Protein AF-A0A7H8PMS5-F1 (afdb_monomer_lite)

pLDDT: mean 84.81, std 11.27, range [35.31, 94.88]

Radius of gyration: 24.42 Å; chains: 1; bounding box: 53×45×70 Å

Secondary structure (DSSP, 8-state):
----------HHHHHHHHHHHHHHHHHHHHHHHHHHTT-S-TT-GGGGHHHHHHHHHHHHHHHHHHHHHHHHHHHHHHHHHHHHHHHHHHHHHHHHHHHHHHHHHHHHHHHHHHHHHHHHHHHHTT-

Structure (mmCIF, N/CA/C/O backbone):
data_AF-A0A7H8PMS5-F1
#
_entry.id   AF-A0A7H8PMS5-F1
#
loop_
_atom_site.group_PDB
_atom_site.id
_atom_site.type_symbol
_atom_site.label_atom_id
_atom_site.label_alt_id
_atom_site.label_comp_id
_atom_site.label_asym_id
_atom_site.label_entity_id
_atom_site.label_seq_id
_atom_site.pdbx_PDB_ins_code
_atom_site.Cartn_x
_atom_site.Cartn_y
_atom_site.Cartn_z
_atom_site.occupancy
_atom_site.B_iso_or_equiv
_atom_site.auth_seq_id
_atom_site.auth_comp_id
_atom_site.auth_asym_id
_atom_site.auth_atom_id
_atom_site.pdbx_PDB_model_num
ATOM 1 N N . MET A 1 1 ? -3.854 -24.533 17.090 1.00 35.31 1 MET A N 1
ATOM 2 C CA . MET A 1 1 ? -4.148 -24.077 15.713 1.00 35.31 1 MET A CA 1
ATOM 3 C C . MET A 1 1 ? -5.085 -22.878 15.767 1.00 35.31 1 MET A C 1
ATOM 5 O O . MET A 1 1 ? -6.287 -23.032 15.942 1.00 35.31 1 MET A O 1
ATOM 9 N N . THR A 1 2 ? -4.536 -21.667 15.723 1.00 38.25 2 THR A N 1
ATOM 10 C CA . THR A 1 2 ? -5.303 -20.416 15.719 1.00 38.25 2 THR A CA 1
ATOM 11 C C . THR A 1 2 ? -5.961 -20.231 14.354 1.00 38.25 2 THR A C 1
ATOM 13 O O . THR A 1 2 ? -5.320 -19.821 13.394 1.00 38.25 2 THR A O 1
ATOM 16 N N . GLN A 1 3 ? -7.253 -20.556 14.273 1.00 41.50 3 GLN A N 1
ATOM 17 C CA . GLN A 1 3 ? -8.117 -20.257 13.130 1.00 41.50 3 GLN A CA 1
ATOM 18 C C . GLN A 1 3 ? -8.082 -18.743 12.864 1.00 41.50 3 GLN A C 1
ATOM 20 O O . GLN A 1 3 ? -8.709 -17.950 13.573 1.00 41.50 3 GLN A O 1
ATOM 25 N N . LEU A 1 4 ? -7.296 -18.327 11.871 1.00 49.97 4 LEU A N 1
ATOM 26 C CA . LEU A 1 4 ? -7.157 -16.941 11.432 1.00 49.97 4 LEU A CA 1
ATOM 27 C C . LEU A 1 4 ? -8.415 -16.591 10.627 1.00 49.97 4 LEU A C 1
ATOM 29 O O . LEU A 1 4 ? -8.426 -16.572 9.403 1.00 49.97 4 LEU A O 1
ATOM 33 N N . HIS A 1 5 ? -9.528 -16.400 11.336 1.00 49.75 5 HIS A N 1
ATOM 34 C CA . HIS A 1 5 ? -10.823 -16.107 10.738 1.00 49.75 5 HIS A CA 1
ATOM 35 C C . HIS A 1 5 ? -10.769 -14.711 10.090 1.00 49.75 5 HIS A C 1
ATOM 37 O O . HIS A 1 5 ? -11.037 -13.694 10.734 1.00 49.75 5 HIS A O 1
ATOM 43 N N . LEU A 1 6 ? -10.426 -14.657 8.800 1.00 60.22 6 LEU A N 1
ATOM 44 C CA . LEU A 1 6 ? -10.390 -13.468 7.933 1.00 60.22 6 LEU A CA 1
ATOM 45 C C . LEU A 1 6 ? -11.812 -12.943 7.625 1.00 60.22 6 LEU A C 1
ATOM 47 O O . LEU A 1 6 ? -12.148 -12.651 6.485 1.00 60.22 6 LEU A O 1
ATOM 51 N N . LYS A 1 7 ? -12.695 -12.846 8.630 1.00 60.03 7 LYS A N 1
ATOM 52 C CA . LYS A 1 7 ? -14.137 -12.587 8.422 1.00 60.03 7 LYS A CA 1
ATOM 53 C C . LYS A 1 7 ? -14.491 -11.143 8.055 1.00 60.03 7 LYS A C 1
ATOM 55 O O . LYS A 1 7 ? -15.650 -10.863 7.790 1.00 60.03 7 LYS A O 1
ATOM 60 N N . HIS A 1 8 ? -13.531 -10.224 8.084 1.00 75.56 8 HIS A N 1
ATOM 61 C CA . HIS A 1 8 ? -13.790 -8.797 7.892 1.00 75.56 8 HIS A CA 1
ATOM 62 C C . HIS A 1 8 ? -12.694 -8.199 7.017 1.00 75.56 8 HIS A C 1
ATOM 64 O O . HIS A 1 8 ? -11.759 -7.592 7.525 1.00 75.56 8 HIS A O 1
ATOM 70 N N . PHE A 1 9 ? -12.760 -8.469 5.717 1.00 85.62 9 PHE A N 1
ATOM 71 C CA . PHE A 1 9 ? -11.950 -7.759 4.735 1.00 85.62 9 PHE A CA 1
ATOM 72 C C . PHE A 1 9 ? -12.744 -6.562 4.217 1.00 85.62 9 PHE A C 1
ATOM 74 O O . PHE A 1 9 ? -13.811 -6.738 3.624 1.00 85.62 9 PHE A O 1
ATOM 81 N N . ASP A 1 10 ? -12.243 -5.358 4.471 1.00 88.94 10 ASP A N 1
ATOM 82 C CA . ASP A 1 10 ? -12.864 -4.126 3.993 1.00 88.94 10 ASP A CA 1
ATOM 83 C C . ASP A 1 10 ? -12.374 -3.807 2.573 1.00 88.94 10 ASP A C 1
ATOM 85 O O . ASP A 1 10 ? -11.309 -3.217 2.368 1.00 88.94 10 ASP A O 1
ATOM 89 N N . LYS A 1 11 ? -13.171 -4.217 1.577 1.00 91.00 11 LYS A N 1
ATOM 90 C CA . LYS A 1 11 ? -12.881 -3.990 0.152 1.00 91.00 11 LYS A CA 1
ATOM 91 C C . LYS A 1 11 ? -12.732 -2.503 -0.177 1.00 91.00 11 LYS A C 1
ATOM 93 O O . LYS A 1 11 ? -11.943 -2.157 -1.053 1.00 91.00 11 LYS A O 1
ATOM 98 N N . THR A 1 12 ? -13.463 -1.631 0.515 1.00 91.06 12 THR A N 1
ATOM 99 C CA . THR A 1 12 ? -13.448 -0.188 0.263 1.00 91.06 12 THR A CA 1
ATOM 100 C C . THR A 1 12 ? -12.126 0.417 0.710 1.00 91.06 12 THR A C 1
ATOM 102 O O . THR A 1 12 ? -11.487 1.118 -0.070 1.00 91.06 12 THR A O 1
ATOM 105 N N . ILE A 1 13 ? -11.667 0.099 1.927 1.00 91.25 13 ILE A N 1
ATOM 106 C CA . ILE A 1 13 ? -10.353 0.554 2.418 1.00 91.25 13 ILE A CA 1
ATOM 107 C C . ILE A 1 13 ? -9.243 0.015 1.526 1.00 91.25 13 ILE A C 1
ATOM 109 O O . ILE A 1 13 ? -8.366 0.771 1.127 1.00 91.25 13 ILE A O 1
ATOM 113 N N . PHE A 1 14 ? -9.295 -1.273 1.190 1.00 93.25 14 PHE A N 1
ATOM 114 C CA . PHE A 1 14 ? -8.299 -1.886 0.321 1.00 93.25 14 PHE A CA 1
ATOM 115 C C . PHE A 1 14 ? -8.204 -1.172 -1.035 1.00 93.25 14 PHE A C 1
ATOM 117 O O . PHE A 1 14 ? -7.115 -0.787 -1.450 1.00 93.25 14 PHE A O 1
ATOM 124 N N . THR A 1 15 ? -9.345 -0.925 -1.684 1.00 93.69 15 THR A N 1
ATOM 125 C CA . THR A 1 15 ? -9.400 -0.237 -2.984 1.00 93.69 15 THR A CA 1
ATOM 126 C C . THR A 1 15 ? -8.898 1.202 -2.879 1.00 93.69 15 THR A C 1
ATOM 128 O O . THR A 1 15 ? -8.101 1.629 -3.709 1.00 93.69 15 THR A O 1
ATOM 131 N N . LEU A 1 16 ? -9.294 1.938 -1.834 1.00 94.88 16 LEU A N 1
ATOM 132 C CA . LEU A 1 16 ? -8.805 3.299 -1.593 1.00 94.88 16 LEU A CA 1
ATOM 133 C C . LEU A 1 16 ? -7.287 3.336 -1.414 1.00 94.88 16 LEU A C 1
ATOM 135 O O . LEU A 1 16 ? -6.622 4.180 -2.008 1.00 94.88 16 LEU A O 1
ATOM 139 N N . VAL A 1 17 ? -6.729 2.409 -0.632 1.00 94.19 17 VAL A N 1
ATOM 140 C CA . VAL A 1 17 ? -5.280 2.332 -0.424 1.00 94.19 17 VAL A CA 1
ATOM 141 C C . VAL A 1 17 ? -4.562 1.991 -1.729 1.00 94.19 17 VAL A C 1
ATOM 143 O O . VAL A 1 17 ? -3.551 2.617 -2.024 1.00 94.19 17 VAL A O 1
ATOM 146 N N . ILE A 1 18 ? -5.092 1.073 -2.545 1.00 93.88 18 ILE A N 1
ATOM 147 C CA . ILE A 1 18 ? -4.525 0.786 -3.873 1.00 93.88 18 ILE A CA 1
ATOM 148 C C . ILE A 1 18 ? -4.505 2.038 -4.745 1.00 93.88 18 ILE A C 1
ATOM 150 O O . ILE A 1 18 ? -3.468 2.340 -5.325 1.00 93.88 18 ILE A O 1
ATOM 154 N N . ILE A 1 19 ? -5.617 2.773 -4.833 1.00 94.31 19 ILE A N 1
ATOM 155 C CA . ILE A 1 19 ? -5.699 3.985 -5.660 1.00 94.31 19 ILE A CA 1
ATOM 156 C C . ILE A 1 19 ? -4.647 5.002 -5.213 1.00 94.31 19 ILE A C 1
ATOM 158 O O . ILE A 1 19 ? -3.931 5.547 -6.050 1.00 94.31 19 ILE A O 1
ATOM 162 N N . VAL A 1 20 ? -4.504 5.218 -3.903 1.00 94.25 20 VAL A N 1
ATOM 163 C CA . VAL A 1 20 ? -3.479 6.111 -3.343 1.00 94.25 20 VAL A CA 1
ATOM 164 C C . VAL A 1 20 ? -2.071 5.635 -3.699 1.00 94.25 20 VAL A C 1
ATOM 166 O O . VAL A 1 20 ? -1.271 6.431 -4.183 1.00 94.25 20 VAL A O 1
ATOM 169 N N . LEU A 1 21 ? -1.767 4.348 -3.512 1.00 92.81 21 LEU A N 1
ATOM 170 C CA . LEU A 1 21 ? -0.448 3.789 -3.819 1.00 92.81 21 LEU A CA 1
ATOM 171 C C . LEU A 1 21 ? -0.119 3.879 -5.313 1.00 92.81 21 LEU A C 1
ATOM 173 O O . LEU A 1 21 ? 0.996 4.250 -5.656 1.00 92.81 21 LEU A O 1
ATOM 177 N N . LEU A 1 22 ? -1.077 3.593 -6.198 1.00 91.38 22 LEU A N 1
ATOM 178 C CA . LEU A 1 22 ? -0.894 3.711 -7.648 1.00 91.38 22 LEU A CA 1
ATOM 179 C C . LEU A 1 22 ? -0.720 5.168 -8.086 1.00 91.38 22 LEU A C 1
ATOM 181 O O . LEU A 1 22 ? 0.114 5.456 -8.940 1.00 91.38 22 LEU A O 1
ATOM 185 N N . THR A 1 23 ? -1.467 6.088 -7.474 1.00 92.56 23 THR A N 1
ATOM 186 C CA . THR A 1 23 ? -1.343 7.527 -7.751 1.00 92.56 23 THR A CA 1
ATOM 187 C C . THR A 1 23 ? 0.026 8.043 -7.324 1.00 92.56 23 THR A C 1
ATOM 189 O O . THR A 1 23 ? 0.617 8.855 -8.025 1.00 92.56 23 THR A O 1
ATOM 192 N N . LEU A 1 24 ? 0.552 7.548 -6.200 1.00 91.44 24 LEU A N 1
ATOM 193 C CA . LEU A 1 24 ? 1.885 7.892 -5.712 1.00 91.44 24 LEU A CA 1
ATOM 194 C C . LEU A 1 24 ? 2.997 7.214 -6.524 1.00 91.44 24 LEU A C 1
ATOM 196 O O . LEU A 1 24 ? 4.092 7.753 -6.638 1.00 91.44 24 LEU A O 1
ATOM 200 N N . LEU A 1 25 ? 2.712 6.056 -7.123 1.00 90.81 25 LEU A N 1
ATOM 201 C CA . LEU A 1 25 ? 3.692 5.289 -7.879 1.00 90.81 25 LEU A CA 1
ATOM 202 C C . LEU A 1 25 ? 4.169 6.018 -9.138 1.00 90.81 25 LEU A C 1
ATOM 204 O O . LEU A 1 25 ? 5.361 5.996 -9.424 1.00 90.81 25 LEU A O 1
ATOM 208 N N . VAL A 1 26 ? 3.265 6.661 -9.880 1.00 90.06 26 VAL A N 1
ATOM 209 C CA . VAL A 1 26 ? 3.595 7.361 -11.135 1.00 90.06 26 VAL A CA 1
ATOM 210 C C . VAL A 1 26 ? 4.632 8.483 -10.940 1.00 90.06 26 VAL A C 1
ATOM 212 O O . VAL A 1 26 ? 5.675 8.420 -11.591 1.00 90.06 26 VAL A O 1
ATOM 215 N N . PRO A 1 27 ? 4.431 9.482 -10.053 1.00 91.06 27 PRO A N 1
ATOM 216 C CA . PRO A 1 27 ? 5.426 10.531 -9.827 1.00 91.06 27 PRO A CA 1
ATOM 217 C C . PRO A 1 27 ? 6.721 9.981 -9.218 1.00 91.06 27 PRO A C 1
ATOM 219 O O . PRO A 1 27 ? 7.802 10.454 -9.555 1.00 91.06 27 PRO A O 1
ATOM 222 N N . SER A 1 28 ? 6.634 8.942 -8.383 1.00 91.38 28 SER A N 1
ATOM 223 C CA . SER A 1 28 ? 7.800 8.231 -7.852 1.00 91.38 28 SER A CA 1
ATOM 224 C C . SER A 1 28 ? 8.634 7.548 -8.925 1.00 91.38 28 SER A C 1
ATOM 226 O O . SER A 1 28 ? 9.854 7.689 -8.927 1.00 91.38 28 SER A O 1
ATOM 228 N N . PHE A 1 29 ? 7.992 6.869 -9.870 1.00 89.88 29 PHE A N 1
ATOM 229 C CA . PHE A 1 29 ? 8.670 6.247 -10.999 1.00 89.88 29 PHE A CA 1
ATOM 230 C C . PHE A 1 29 ? 9.357 7.291 -11.886 1.00 89.88 29 PHE A C 1
ATOM 232 O O . PHE A 1 29 ? 10.542 7.158 -12.186 1.00 89.88 29 PHE A O 1
ATOM 239 N N . LEU A 1 30 ? 8.637 8.358 -12.249 1.00 91.06 30 LEU A N 1
ATOM 240 C CA . LEU A 1 30 ? 9.185 9.442 -13.069 1.00 91.06 30 LEU A CA 1
ATOM 241 C C . LEU A 1 30 ? 10.363 10.137 -12.386 1.00 91.06 30 LEU A C 1
ATOM 243 O O . LEU A 1 30 ? 11.341 10.466 -13.047 1.00 91.06 30 LEU A O 1
ATOM 247 N N . SER A 1 31 ? 10.296 10.330 -11.069 1.00 91.56 31 SER A N 1
ATOM 248 C CA . SER A 1 31 ? 11.387 10.957 -10.332 1.00 91.56 31 SER A CA 1
ATOM 249 C C . SER A 1 31 ? 12.658 10.114 -10.312 1.00 91.56 31 SER A C 1
ATOM 251 O O . SER A 1 31 ? 13.741 10.688 -10.355 1.00 91.56 31 SER A O 1
ATOM 253 N N . VAL A 1 32 ? 12.550 8.786 -10.209 1.00 90.25 32 VAL A N 1
ATOM 254 C CA . VAL A 1 32 ? 13.724 7.901 -10.265 1.00 90.25 32 VAL A CA 1
ATOM 255 C C . VAL A 1 32 ? 14.326 7.921 -11.659 1.00 90.25 32 VAL A C 1
ATOM 257 O O . VAL A 1 32 ? 15.526 8.126 -11.795 1.00 90.25 32 VAL A O 1
ATOM 260 N N . PHE A 1 33 ? 13.486 7.802 -12.685 1.00 88.69 33 PHE A N 1
ATOM 261 C CA . PHE A 1 33 ? 13.927 7.862 -14.073 1.00 88.69 33 PHE A CA 1
ATOM 262 C C . PHE A 1 33 ? 14.661 9.176 -14.385 1.00 88.69 33 PHE A C 1
ATOM 264 O O . PHE A 1 33 ? 15.784 9.171 -14.877 1.00 88.69 33 PHE A O 1
ATOM 271 N N . ALA A 1 34 ? 14.073 10.311 -14.005 1.00 89.94 34 ALA A N 1
ATOM 272 C CA . ALA A 1 34 ? 14.679 11.618 -14.224 1.00 89.94 34 ALA A CA 1
ATOM 273 C C . ALA A 1 34 ? 15.956 11.840 -13.384 1.00 89.94 34 ALA A C 1
ATOM 275 O O . ALA A 1 34 ? 16.834 12.599 -13.790 1.00 89.94 34 ALA A O 1
ATOM 276 N N . ALA A 1 35 ? 16.093 11.181 -12.229 1.00 89.81 35 ALA A N 1
ATOM 277 C CA . ALA A 1 35 ? 17.333 11.204 -11.454 1.00 89.81 35 ALA A CA 1
ATOM 278 C C . ALA A 1 35 ? 18.441 10.363 -12.108 1.00 89.81 35 ALA A C 1
ATOM 280 O O . ALA A 1 35 ? 19.590 10.799 -12.135 1.00 89.81 35 ALA A O 1
ATOM 281 N N . GLU A 1 36 ? 18.106 9.198 -12.669 1.00 87.94 36 GLU A N 1
ATOM 282 C CA . GLU A 1 36 ? 19.050 8.350 -13.411 1.00 87.94 36 GLU A CA 1
ATOM 283 C C . GLU A 1 36 ? 19.541 9.022 -14.702 1.00 87.94 36 GLU A C 1
ATOM 285 O O . GLU A 1 36 ? 20.718 8.908 -15.040 1.00 87.94 36 GLU A O 1
ATOM 290 N N . GLU A 1 37 ? 18.682 9.787 -15.382 1.00 89.81 37 GLU A N 1
ATOM 291 C CA . GLU A 1 37 ? 19.064 10.587 -16.555 1.00 89.81 37 GLU A CA 1
ATOM 292 C C . GLU A 1 37 ? 19.830 11.877 -16.202 1.00 89.81 37 GLU A C 1
ATOM 294 O O . GLU A 1 37 ? 20.273 12.600 -17.093 1.00 89.81 37 GLU A O 1
ATOM 299 N N . GLY A 1 38 ? 20.010 12.184 -14.912 1.00 89.38 38 GLY A N 1
ATOM 300 C CA . GLY A 1 38 ? 20.698 13.397 -14.463 1.00 89.38 38 GLY A CA 1
ATOM 301 C C . GLY A 1 38 ? 19.917 14.691 -14.721 1.00 89.38 38 GLY A C 1
ATOM 302 O O . GLY A 1 38 ? 20.514 15.762 -14.774 1.00 89.38 38 GLY A O 1
ATOM 303 N N . ILE A 1 39 ? 18.592 14.602 -14.885 1.00 90.62 39 ILE A N 1
ATOM 304 C CA . ILE A 1 39 ? 17.694 15.742 -15.133 1.00 90.62 39 ILE A CA 1
ATOM 305 C C . ILE A 1 39 ? 17.363 16.483 -13.828 1.00 90.62 39 ILE A C 1
ATOM 307 O O . ILE A 1 39 ? 17.067 17.677 -13.846 1.00 90.62 39 ILE A O 1
ATOM 311 N N . LEU A 1 40 ? 17.378 15.788 -12.685 1.00 87.00 40 LEU A N 1
ATOM 312 C CA . LEU A 1 40 ? 17.061 16.397 -11.392 1.00 87.00 40 LEU A CA 1
ATOM 313 C C . LEU A 1 40 ? 18.259 17.137 -10.788 1.00 87.00 40 LEU A C 1
ATOM 315 O O . LEU A 1 40 ? 19.289 16.538 -10.481 1.00 87.00 40 LEU A O 1
ATOM 319 N N . ASP A 1 41 ? 18.046 18.416 -10.486 1.00 87.31 41 ASP A N 1
ATOM 320 C CA . ASP A 1 41 ? 18.934 19.195 -9.625 1.00 87.31 41 ASP A CA 1
ATOM 321 C C . ASP A 1 41 ? 18.930 18.677 -8.179 1.00 87.31 41 ASP A C 1
ATOM 323 O O . ASP A 1 41 ? 17.933 18.138 -7.685 1.00 87.31 41 ASP A O 1
ATOM 327 N N . LYS A 1 42 ? 20.038 18.908 -7.462 1.00 82.69 42 LYS A N 1
ATOM 328 C CA . LYS A 1 42 ? 20.249 18.447 -6.074 1.00 82.69 42 LYS A CA 1
ATOM 329 C C . LYS A 1 42 ? 19.241 18.995 -5.059 1.00 82.69 42 LYS A C 1
ATOM 331 O O . LYS A 1 42 ? 19.033 18.359 -4.031 1.00 82.69 42 LYS A O 1
ATOM 336 N N . ASP A 1 43 ? 18.604 20.122 -5.361 1.00 87.94 43 ASP A N 1
ATOM 337 C CA . ASP A 1 43 ? 17.622 20.776 -4.485 1.00 87.94 43 ASP A CA 1
ATOM 338 C C . ASP A 1 43 ? 16.176 20.563 -4.967 1.00 87.94 43 ASP A C 1
ATOM 340 O O . ASP A 1 43 ? 15.234 21.188 -4.475 1.00 87.94 43 ASP A O 1
ATOM 344 N N . SER A 1 44 ? 15.977 19.676 -5.948 1.00 89.81 44 SER A N 1
ATOM 345 C CA . SER A 1 44 ? 14.663 19.417 -6.522 1.00 89.81 44 SER A CA 1
ATOM 346 C C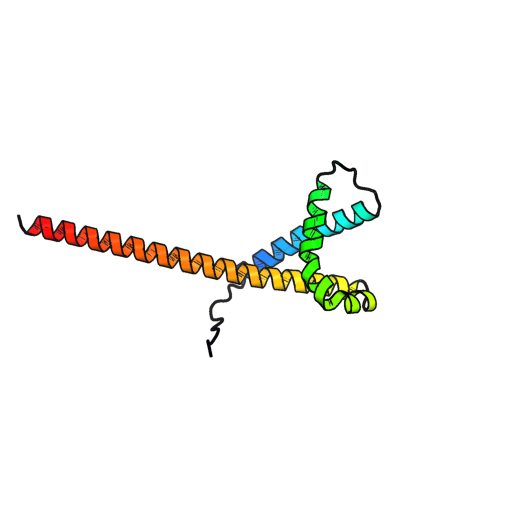 . SER A 1 44 ? 13.747 18.707 -5.514 1.00 89.81 44 SER A C 1
ATOM 348 O O . SER A 1 44 ? 14.111 17.649 -4.990 1.00 89.81 44 SER A O 1
ATOM 350 N N . PRO A 1 45 ? 12.510 19.195 -5.285 1.00 87.56 45 PRO A N 1
ATOM 351 C CA . PRO A 1 45 ? 11.554 18.536 -4.390 1.00 87.56 45 PRO A CA 1
ATOM 352 C C . PRO A 1 45 ? 11.159 17.136 -4.879 1.00 87.56 45 PRO A C 1
ATOM 354 O O . PRO A 1 45 ? 10.680 16.316 -4.095 1.00 87.56 45 PRO A O 1
ATOM 357 N N . TRP A 1 46 ? 11.390 16.839 -6.161 1.00 87.81 46 TRP A N 1
ATOM 358 C CA . TRP A 1 46 ? 11.149 15.526 -6.744 1.00 87.81 46 TRP A CA 1
ATOM 359 C C . TRP A 1 46 ? 12.029 14.438 -6.117 1.00 87.81 46 TRP A C 1
ATOM 361 O O . TRP A 1 46 ? 11.560 13.317 -5.955 1.00 87.81 46 TRP A O 1
ATOM 371 N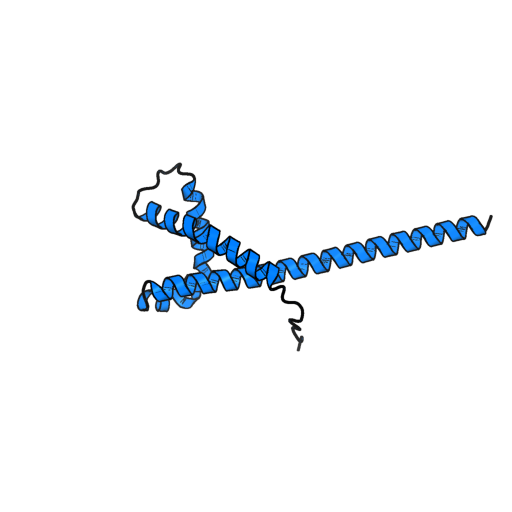 N . LEU A 1 47 ? 13.224 14.775 -5.610 1.00 87.44 47 LEU A N 1
ATOM 372 C CA . LEU A 1 47 ? 14.121 13.826 -4.932 1.00 87.44 47 LEU A CA 1
ATOM 373 C C . LEU A 1 47 ? 13.458 13.095 -3.751 1.00 87.44 47 LEU A C 1
ATOM 375 O O . LEU A 1 47 ? 13.825 11.961 -3.447 1.00 87.44 47 LEU A O 1
ATOM 379 N N . LEU A 1 48 ? 12.438 13.690 -3.119 1.00 89.81 48 LEU A N 1
ATOM 380 C CA . LEU A 1 48 ? 11.671 13.055 -2.039 1.00 89.81 48 LEU A CA 1
ATOM 381 C C . LEU A 1 48 ? 10.891 11.815 -2.495 1.00 89.81 48 LEU A C 1
ATOM 383 O O . LEU A 1 48 ? 10.559 10.957 -1.677 1.00 89.81 48 LEU A O 1
ATOM 387 N N . PHE A 1 49 ? 10.596 11.699 -3.789 1.00 89.81 49 PHE A N 1
ATOM 388 C CA . PHE A 1 49 ? 9.819 10.597 -4.343 1.00 89.81 49 PHE A CA 1
ATOM 389 C C . PHE A 1 49 ? 10.659 9.368 -4.711 1.00 89.81 49 PHE A C 1
ATOM 391 O O . PHE A 1 49 ? 10.090 8.281 -4.856 1.00 89.81 49 PHE A O 1
ATOM 398 N N . ILE A 1 50 ? 11.984 9.513 -4.795 1.00 87.88 50 ILE A N 1
ATOM 399 C CA . ILE A 1 50 ? 12.941 8.419 -5.024 1.00 87.88 50 ILE A CA 1
ATOM 400 C C . ILE A 1 50 ? 12.857 7.350 -3.922 1.00 87.88 50 ILE A C 1
ATOM 402 O O . ILE A 1 50 ? 12.552 6.200 -4.243 1.00 87.88 50 ILE A O 1
ATOM 406 N N . PRO A 1 51 ? 13.017 7.678 -2.622 1.00 88.56 51 PRO A N 1
ATOM 407 C CA . PRO A 1 51 ? 12.935 6.668 -1.565 1.00 88.56 51 PRO A CA 1
ATOM 408 C C . PRO A 1 51 ? 11.538 6.037 -1.460 1.00 88.56 51 PRO A C 1
ATOM 410 O O . PRO A 1 51 ? 11.401 4.878 -1.069 1.00 88.56 51 PRO A O 1
ATOM 413 N N . ILE A 1 52 ? 10.486 6.770 -1.844 1.00 87.19 52 ILE A N 1
ATOM 414 C CA . ILE A 1 52 ? 9.120 6.232 -1.913 1.00 87.19 52 ILE A CA 1
ATOM 415 C C . ILE A 1 52 ? 9.037 5.143 -2.987 1.00 87.19 52 ILE A C 1
ATOM 417 O O . ILE A 1 52 ? 8.457 4.084 -2.740 1.00 87.19 52 ILE A O 1
ATOM 421 N N . PHE A 1 53 ? 9.643 5.368 -4.157 1.00 87.81 53 PHE A N 1
ATOM 422 C CA . PHE A 1 53 ? 9.702 4.363 -5.213 1.00 87.81 53 PHE A CA 1
ATOM 423 C C . PHE A 1 53 ? 10.460 3.113 -4.766 1.00 87.81 53 PHE A C 1
ATOM 425 O O . PHE A 1 53 ? 9.968 1.997 -4.936 1.00 87.81 53 PHE A O 1
ATOM 432 N N . GLU A 1 54 ? 11.634 3.294 -4.157 1.00 86.31 54 GLU A N 1
ATOM 433 C CA . GLU A 1 54 ? 12.448 2.189 -3.651 1.00 86.31 54 GLU A CA 1
ATOM 434 C C . GLU A 1 54 ? 11.674 1.342 -2.643 1.00 86.31 54 GLU A C 1
ATOM 436 O O . GLU A 1 54 ? 11.647 0.115 -2.760 1.00 86.31 54 GLU A O 1
ATOM 441 N N . PHE A 1 55 ? 10.966 1.989 -1.714 1.00 87.31 55 PHE A N 1
ATOM 442 C CA . PHE A 1 55 ? 10.105 1.306 -0.758 1.00 87.31 55 PHE A CA 1
ATOM 443 C C . PHE A 1 55 ? 8.990 0.517 -1.455 1.00 87.31 55 PHE A C 1
ATOM 445 O O . PHE A 1 55 ? 8.788 -0.659 -1.157 1.00 87.31 55 PHE A O 1
ATOM 452 N N . LEU A 1 56 ? 8.296 1.124 -2.423 1.00 84.44 56 LEU A N 1
ATOM 453 C CA . LEU A 1 56 ? 7.214 0.468 -3.166 1.00 84.44 56 LEU A CA 1
ATOM 454 C C . LEU A 1 56 ? 7.693 -0.712 -4.018 1.00 84.44 56 LEU A C 1
ATOM 456 O O . LEU A 1 56 ? 6.914 -1.631 -4.259 1.00 84.44 56 LEU A O 1
ATOM 460 N N . ARG A 1 57 ? 8.952 -0.713 -4.463 1.00 84.38 57 ARG A N 1
ATOM 461 C CA . ARG A 1 57 ? 9.599 -1.771 -5.260 1.00 84.38 57 ARG A CA 1
ATOM 462 C C . ARG A 1 57 ? 10.221 -2.883 -4.403 1.00 84.38 57 ARG A C 1
ATOM 464 O O . ARG A 1 57 ? 10.398 -4.001 -4.895 1.00 84.38 57 ARG A O 1
ATOM 471 N N . PHE A 1 58 ? 10.554 -2.601 -3.144 1.00 80.38 58 PHE A N 1
ATOM 472 C CA . PHE A 1 58 ? 11.423 -3.436 -2.310 1.00 80.38 58 PHE A CA 1
ATOM 473 C C . PHE A 1 58 ? 11.003 -4.917 -2.179 1.00 80.38 58 PHE A C 1
ATOM 475 O O . PHE A 1 58 ? 11.873 -5.779 -2.355 1.00 80.38 58 PHE A O 1
ATOM 482 N N . PRO A 1 59 ? 9.724 -5.271 -1.922 1.00 74.94 59 PRO A N 1
ATOM 483 C CA . PRO A 1 59 ? 9.346 -6.671 -1.718 1.00 74.94 59 PRO A CA 1
ATOM 484 C C . PRO A 1 59 ? 9.539 -7.535 -2.972 1.00 74.94 59 PRO A C 1
ATOM 486 O O . PRO A 1 59 ? 10.169 -8.590 -2.894 1.00 74.94 59 PRO A O 1
ATOM 489 N N . THR A 1 60 ? 9.074 -7.090 -4.144 1.00 73.88 60 THR A N 1
ATOM 490 C CA . THR A 1 60 ? 9.304 -7.836 -5.394 1.00 73.88 60 THR A CA 1
ATOM 491 C C . THR A 1 60 ? 10.734 -7.765 -5.894 1.00 73.88 60 THR A C 1
ATOM 493 O O . THR A 1 60 ? 11.199 -8.754 -6.450 1.00 73.88 60 THR A O 1
ATOM 496 N N . HIS A 1 61 ? 11.471 -6.677 -5.665 1.00 73.44 61 HIS A N 1
ATOM 497 C CA . HIS A 1 61 ? 12.883 -6.639 -6.051 1.00 73.44 61 HIS A CA 1
ATOM 498 C C . HIS A 1 61 ? 13.731 -7.620 -5.226 1.00 73.44 61 HIS A C 1
ATOM 500 O O . HIS A 1 61 ? 14.612 -8.280 -5.767 1.00 73.44 61 HIS A O 1
ATOM 506 N N . THR A 1 62 ? 13.426 -7.770 -3.934 1.00 75.31 62 THR A N 1
ATOM 507 C CA . THR A 1 62 ? 14.135 -8.705 -3.045 1.00 75.31 62 THR A CA 1
ATOM 508 C C . THR A 1 62 ? 13.760 -10.165 -3.314 1.00 75.31 62 THR A C 1
ATOM 510 O O . THR A 1 62 ? 14.626 -11.032 -3.295 1.00 75.31 62 THR A O 1
ATOM 513 N N . ILE A 1 63 ? 12.480 -10.459 -3.571 1.00 70.69 63 ILE A N 1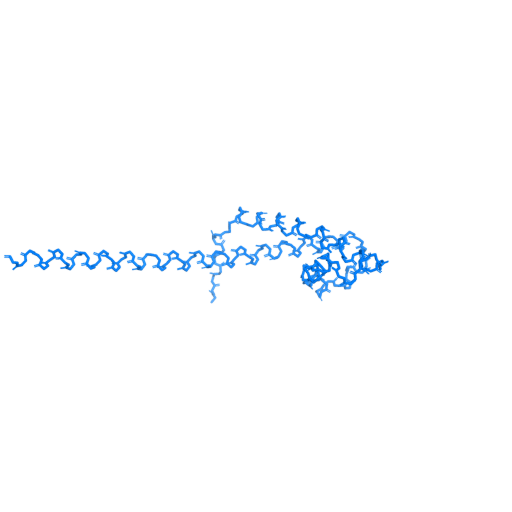
ATOM 514 C CA . ILE A 1 63 ? 11.987 -11.843 -3.715 1.00 70.69 63 ILE A CA 1
ATOM 515 C C . ILE A 1 63 ? 12.088 -12.348 -5.161 1.00 70.69 63 ILE A C 1
ATOM 517 O O . ILE A 1 63 ? 12.353 -13.525 -5.391 1.00 70.69 63 ILE A O 1
ATOM 521 N N . ALA A 1 64 ? 11.860 -11.474 -6.141 1.00 70.12 64 ALA A N 1
ATOM 522 C CA . ALA A 1 64 ? 11.712 -11.832 -7.549 1.00 70.12 64 ALA A CA 1
ATOM 523 C C . ALA A 1 64 ? 12.661 -11.059 -8.479 1.00 70.12 64 ALA A C 1
ATOM 525 O O . ALA A 1 64 ? 12.453 -11.075 -9.690 1.00 70.12 64 ALA A O 1
ATOM 526 N N . GLY A 1 65 ? 13.706 -10.409 -7.951 1.00 67.75 65 GLY A N 1
ATOM 527 C CA . GLY A 1 65 ? 14.641 -9.599 -8.742 1.00 67.75 65 GLY A CA 1
ATOM 528 C C . GLY A 1 65 ? 15.203 -10.340 -9.959 1.00 67.75 65 GLY A C 1
ATOM 529 O O . GLY A 1 65 ? 15.153 -9.826 -11.073 1.00 67.75 65 GLY A O 1
ATOM 530 N N . THR A 1 66 ? 15.618 -11.598 -9.791 1.00 68.88 66 THR A N 1
ATOM 531 C CA . THR A 1 66 ? 16.098 -12.456 -10.889 1.00 68.88 66 THR A CA 1
ATOM 532 C C . THR A 1 66 ? 15.041 -12.714 -11.964 1.00 68.88 66 THR A C 1
ATOM 534 O O . THR A 1 66 ? 15.361 -12.669 -13.147 1.00 68.88 66 THR A O 1
ATOM 537 N N . TYR A 1 67 ? 13.778 -12.924 -11.591 1.00 66.38 67 TYR A N 1
ATOM 538 C CA . TYR A 1 67 ? 12.685 -13.134 -12.549 1.00 66.38 67 TYR A CA 1
ATOM 539 C C . TYR A 1 67 ? 12.285 -11.845 -13.274 1.00 66.38 67 TYR A C 1
ATOM 541 O O . TYR A 1 67 ? 11.923 -11.877 -14.450 1.00 66.38 67 TYR A O 1
ATOM 549 N N . ILE A 1 68 ? 12.385 -10.706 -12.589 1.00 66.75 68 ILE A N 1
ATOM 550 C CA . ILE A 1 68 ? 12.077 -9.385 -13.143 1.00 66.75 68 ILE A CA 1
ATOM 551 C C . ILE A 1 68 ? 13.094 -8.992 -14.218 1.00 66.75 68 ILE A C 1
ATOM 553 O O . ILE A 1 68 ? 12.700 -8.441 -15.244 1.00 66.75 68 ILE A O 1
ATOM 557 N N . HIS A 1 69 ? 14.375 -9.324 -14.030 1.00 67.69 69 HIS A N 1
ATOM 558 C CA . HIS A 1 69 ? 15.405 -9.075 -15.043 1.00 67.69 69 HIS A CA 1
ATOM 559 C C . HIS A 1 69 ? 15.208 -9.902 -16.323 1.00 67.69 69 HIS A C 1
ATOM 561 O O . HIS A 1 69 ? 15.571 -9.440 -17.400 1.00 67.69 69 HIS A O 1
ATOM 567 N N . ILE A 1 70 ? 14.607 -11.094 -16.225 1.00 73.69 70 ILE A N 1
ATOM 568 C CA . ILE A 1 70 ? 14.405 -11.999 -17.369 1.00 73.69 70 ILE A CA 1
ATOM 569 C C . ILE A 1 70 ? 13.130 -11.652 -18.152 1.00 73.69 70 ILE A C 1
ATOM 571 O O . ILE A 1 70 ? 13.119 -11.737 -19.376 1.00 73.69 70 ILE A O 1
ATOM 575 N N . GLY A 1 71 ? 12.049 -11.256 -17.473 1.00 74.19 71 GLY A N 1
ATOM 576 C CA . GLY A 1 71 ? 10.758 -10.985 -18.122 1.00 74.19 71 GLY A CA 1
ATOM 577 C C . GLY A 1 71 ? 10.563 -9.553 -18.645 1.00 74.19 71 GLY A C 1
ATOM 578 O O . GLY A 1 71 ? 9.501 -9.235 -19.190 1.00 74.19 71 GLY A O 1
ATOM 579 N N . GLY A 1 72 ? 11.558 -8.677 -18.475 1.00 81.25 72 GLY A N 1
ATOM 580 C CA . GLY A 1 72 ? 11.537 -7.303 -18.975 1.00 81.25 72 GLY A CA 1
ATOM 581 C C . GLY A 1 72 ? 10.471 -6.407 -18.326 1.00 81.25 72 GLY A C 1
ATOM 582 O O . GLY A 1 72 ? 10.058 -6.594 -17.177 1.00 81.25 72 GLY A O 1
ATOM 583 N N . ALA A 1 73 ? 10.018 -5.393 -19.073 1.00 82.12 73 ALA A N 1
ATOM 584 C CA . ALA A 1 73 ? 9.118 -4.353 -18.565 1.00 82.12 73 ALA A CA 1
ATOM 585 C C . ALA A 1 73 ? 7.774 -4.906 -18.050 1.00 82.12 73 ALA A C 1
ATOM 587 O O . ALA A 1 73 ? 7.260 -4.445 -17.032 1.00 82.12 73 ALA A O 1
ATOM 588 N N . PHE A 1 74 ? 7.212 -5.928 -18.703 1.00 83.25 74 PHE A N 1
ATOM 589 C CA . PHE A 1 74 ? 5.922 -6.499 -18.306 1.00 83.25 74 PHE A CA 1
ATOM 590 C C . PHE A 1 74 ? 5.968 -7.143 -16.910 1.00 83.25 74 PHE A C 1
ATOM 592 O O . PHE A 1 74 ? 5.107 -6.872 -16.067 1.00 83.25 74 PHE A O 1
ATOM 599 N N . THR A 1 75 ? 6.992 -7.955 -16.625 1.00 83.25 75 THR A N 1
ATOM 600 C CA . THR A 1 75 ? 7.176 -8.548 -15.290 1.00 83.25 75 THR A CA 1
ATOM 601 C C . THR A 1 75 ? 7.499 -7.503 -14.235 1.00 83.25 75 THR A C 1
ATOM 603 O O . THR A 1 75 ? 7.052 -7.637 -13.098 1.00 83.25 75 THR A O 1
ATOM 606 N N . PHE A 1 76 ? 8.215 -6.439 -14.608 1.00 82.94 76 PHE A N 1
ATOM 607 C CA . PHE A 1 76 ? 8.504 -5.321 -13.716 1.00 82.94 76 PHE A CA 1
ATOM 608 C C . PHE A 1 76 ? 7.222 -4.610 -13.254 1.00 82.94 76 PHE A C 1
ATOM 610 O O . PHE A 1 76 ? 6.973 -4.511 -12.051 1.00 82.94 76 PHE A O 1
ATOM 617 N N . PHE A 1 77 ? 6.358 -4.195 -14.187 1.00 84.31 77 PHE A N 1
ATOM 618 C CA . PHE A 1 77 ? 5.093 -3.531 -13.846 1.00 84.31 77 PHE A CA 1
ATOM 619 C C . PHE A 1 77 ? 4.122 -4.454 -13.108 1.00 84.31 77 PHE A C 1
ATOM 621 O O . PHE A 1 77 ? 3.444 -4.024 -12.173 1.00 84.31 77 PHE A O 1
ATOM 628 N N . THR A 1 78 ? 4.091 -5.737 -13.470 1.00 85.88 78 THR A N 1
ATOM 629 C CA . THR A 1 78 ? 3.283 -6.734 -12.754 1.00 85.88 78 THR A CA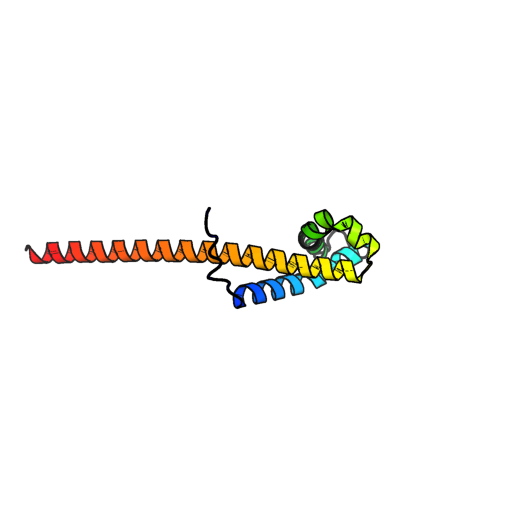 1
ATOM 630 C C . THR A 1 78 ? 3.770 -6.904 -11.313 1.00 85.88 78 THR A C 1
ATOM 632 O O . THR A 1 78 ? 2.963 -6.940 -10.384 1.00 85.88 78 THR A O 1
ATOM 635 N N . GLY A 1 79 ? 5.087 -6.940 -11.095 1.00 85.62 79 GLY A N 1
ATOM 636 C CA . GLY A 1 79 ? 5.675 -7.009 -9.759 1.00 85.62 79 GLY A CA 1
ATOM 637 C C . GLY A 1 79 ? 5.385 -5.771 -8.904 1.00 85.62 79 GLY A C 1
ATOM 638 O O . GLY A 1 79 ? 5.129 -5.887 -7.705 1.00 85.62 79 GLY A O 1
ATOM 639 N N . LEU A 1 80 ? 5.360 -4.590 -9.519 1.00 86.25 80 LEU A N 1
ATOM 640 C CA . LEU A 1 80 ? 4.950 -3.342 -8.872 1.00 86.25 80 LEU A CA 1
ATOM 641 C C . LEU A 1 80 ? 3.471 -3.357 -8.468 1.00 86.25 80 LEU A C 1
ATOM 643 O O . LEU A 1 80 ? 3.143 -3.043 -7.324 1.00 86.25 80 LEU A O 1
ATOM 647 N N . LEU A 1 81 ? 2.582 -3.794 -9.363 1.00 88.00 81 LEU A N 1
ATOM 648 C CA . LEU A 1 81 ? 1.156 -3.968 -9.066 1.00 88.00 81 LEU A CA 1
ATOM 649 C C . LEU A 1 81 ? 0.934 -4.930 -7.894 1.00 88.00 81 LEU A C 1
ATOM 651 O O . LEU A 1 81 ? 0.171 -4.620 -6.975 1.00 88.00 81 LEU A O 1
ATOM 655 N N . LEU A 1 82 ? 1.633 -6.067 -7.887 1.00 89.00 82 LEU A N 1
ATOM 656 C CA . LEU A 1 82 ? 1.570 -7.033 -6.790 1.00 89.00 82 LEU A CA 1
ATOM 657 C C . LEU A 1 82 ? 2.078 -6.444 -5.468 1.00 89.00 82 LEU A C 1
ATOM 659 O O . LEU A 1 82 ? 1.452 -6.678 -4.432 1.00 89.00 82 LEU A O 1
ATOM 663 N N . ASN A 1 83 ? 3.139 -5.630 -5.482 1.00 89.62 83 ASN A N 1
ATOM 664 C CA . ASN A 1 83 ? 3.574 -4.915 -4.279 1.00 89.62 83 ASN A CA 1
ATOM 665 C C . ASN A 1 83 ? 2.497 -3.964 -3.769 1.00 89.62 83 ASN A C 1
ATOM 667 O O . ASN A 1 83 ? 2.187 -3.991 -2.581 1.00 89.62 83 ASN A O 1
ATOM 671 N N . CYS A 1 84 ? 1.893 -3.152 -4.641 1.00 90.50 84 CYS A N 1
ATOM 672 C CA . CYS A 1 84 ? 0.818 -2.247 -4.239 1.00 90.50 84 CYS A CA 1
ATOM 673 C C . CYS A 1 84 ? -0.353 -3.015 -3.606 1.00 90.50 84 CYS A C 1
ATOM 675 O O . CYS A 1 84 ? -0.874 -2.591 -2.574 1.00 90.50 84 CYS A O 1
ATOM 677 N N . MET A 1 85 ? -0.727 -4.174 -4.161 1.00 90.62 85 MET A N 1
ATOM 678 C CA . MET A 1 85 ? -1.752 -5.045 -3.573 1.00 90.62 85 MET A CA 1
ATOM 679 C C . MET A 1 85 ? -1.337 -5.594 -2.201 1.00 90.62 85 MET A C 1
ATOM 681 O O . MET A 1 85 ? -2.148 -5.611 -1.273 1.00 90.62 85 MET A O 1
ATOM 685 N N . LEU A 1 86 ? -0.079 -6.010 -2.046 1.00 91.06 86 LEU A N 1
ATOM 686 C CA . LEU A 1 86 ? 0.460 -6.515 -0.784 1.00 91.06 86 LEU A CA 1
ATOM 687 C C . LEU A 1 86 ? 0.476 -5.423 0.294 1.00 91.06 86 LEU A C 1
ATOM 689 O O . LEU A 1 86 ? -0.004 -5.649 1.408 1.00 91.06 86 LEU A O 1
ATOM 693 N N . TYR A 1 87 ? 0.945 -4.220 -0.039 1.00 90.75 87 TYR A N 1
ATOM 694 C CA . TYR A 1 87 ? 0.905 -3.069 0.862 1.00 90.75 87 TYR A CA 1
ATOM 695 C C . TYR A 1 87 ? -0.528 -2.687 1.229 1.00 90.75 87 TYR A C 1
ATOM 697 O O . TYR A 1 87 ? -0.822 -2.499 2.410 1.00 90.75 87 TYR A O 1
ATOM 705 N N . ALA A 1 88 ? -1.443 -2.646 0.259 1.00 92.50 88 ALA A N 1
ATOM 706 C CA . ALA A 1 88 ? -2.849 -2.366 0.525 1.00 92.50 88 ALA A CA 1
ATOM 707 C C . ALA A 1 88 ? -3.479 -3.397 1.467 1.00 92.50 88 ALA A C 1
ATOM 709 O O . ALA A 1 88 ? -4.228 -3.031 2.375 1.00 92.50 88 ALA A O 1
ATOM 710 N N . PHE A 1 89 ? -3.128 -4.675 1.313 1.00 91.50 89 PHE A N 1
ATOM 711 C CA . PHE A 1 89 ? -3.574 -5.728 2.217 1.00 91.50 89 PHE A CA 1
ATOM 712 C C . PHE A 1 89 ? -3.027 -5.530 3.636 1.00 91.50 89 PHE A C 1
ATOM 714 O O . PHE A 1 89 ? -3.785 -5.595 4.603 1.00 91.50 89 PHE A O 1
ATOM 721 N N . ILE A 1 90 ? -1.729 -5.252 3.786 1.00 91.38 90 ILE A N 1
ATOM 722 C CA . ILE A 1 90 ? -1.115 -5.008 5.100 1.00 91.38 90 ILE A CA 1
ATOM 723 C C . ILE A 1 90 ? -1.758 -3.793 5.781 1.00 91.38 90 ILE A C 1
ATOM 725 O O . ILE A 1 90 ? -2.133 -3.869 6.955 1.00 91.38 90 ILE A O 1
ATOM 729 N N . ILE A 1 91 ? -1.936 -2.693 5.049 1.00 92.56 91 ILE A N 1
ATOM 730 C CA . ILE A 1 91 ? -2.547 -1.462 5.559 1.00 92.56 91 ILE A CA 1
ATOM 731 C C . ILE A 1 91 ? -4.002 -1.711 5.977 1.00 92.56 91 ILE A C 1
ATOM 733 O O . ILE A 1 91 ? -4.387 -1.310 7.077 1.00 92.56 91 ILE A O 1
ATOM 737 N N . GLU A 1 92 ? -4.794 -2.435 5.177 1.00 92.69 92 GLU A N 1
ATOM 738 C CA . GLU A 1 92 ? -6.16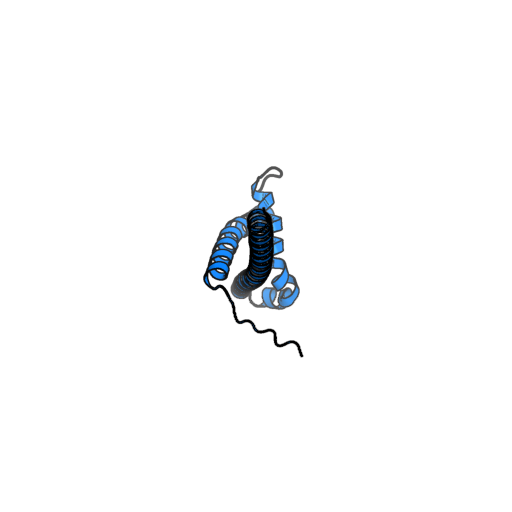3 -2.835 5.539 1.00 92.69 92 GLU A CA 1
ATOM 739 C C . GLU A 1 92 ? -6.186 -3.574 6.883 1.00 92.69 92 GLU A C 1
ATOM 741 O O . GLU A 1 92 ? -6.966 -3.231 7.779 1.00 92.69 92 GLU A O 1
ATOM 746 N N . ARG A 1 93 ? -5.263 -4.523 7.078 1.00 91.94 93 ARG A N 1
ATOM 747 C CA . ARG A 1 93 ? -5.169 -5.309 8.315 1.00 91.94 93 ARG A CA 1
ATOM 748 C C . ARG A 1 93 ? -4.769 -4.462 9.515 1.00 91.94 93 ARG A C 1
ATOM 750 O O . ARG A 1 93 ? -5.310 -4.667 10.608 1.00 91.94 93 ARG A O 1
ATOM 757 N N . ILE A 1 94 ? -3.853 -3.513 9.338 1.00 91.69 94 ILE A N 1
ATOM 758 C CA . ILE A 1 94 ? -3.447 -2.576 10.392 1.00 91.69 94 ILE A CA 1
ATOM 759 C C . ILE A 1 94 ? -4.629 -1.680 10.780 1.00 91.69 94 ILE A C 1
ATOM 761 O O . ILE A 1 94 ? -4.982 -1.613 11.961 1.00 91.69 94 ILE A O 1
ATOM 765 N N . ILE A 1 95 ? -5.302 -1.066 9.802 1.00 90.25 95 ILE A N 1
ATOM 766 C CA . ILE A 1 95 ? -6.460 -0.192 10.036 1.00 90.25 95 ILE A CA 1
ATOM 767 C C . ILE A 1 95 ? -7.580 -0.957 10.746 1.00 90.25 95 ILE A C 1
ATOM 769 O O . ILE A 1 95 ? -8.153 -0.457 11.720 1.00 90.25 95 ILE A O 1
ATOM 773 N N . TRP A 1 96 ? -7.865 -2.190 10.323 1.00 89.62 96 TRP A N 1
ATOM 774 C CA . TRP A 1 96 ? -8.859 -3.037 10.975 1.00 89.62 96 TRP A CA 1
ATOM 775 C C . TRP A 1 96 ? -8.528 -3.284 12.455 1.00 89.62 96 TRP A C 1
ATOM 777 O O . TRP A 1 96 ? -9.396 -3.139 13.327 1.00 89.62 96 TRP A O 1
ATOM 787 N N . ARG A 1 97 ? -7.263 -3.600 12.774 1.00 88.81 97 ARG A N 1
ATOM 788 C CA . ARG A 1 97 ? -6.814 -3.805 14.163 1.00 88.81 97 ARG A CA 1
ATOM 789 C C . ARG A 1 97 ? -6.961 -2.532 14.997 1.00 88.81 97 ARG A C 1
ATOM 791 O O . ARG A 1 97 ? -7.485 -2.608 16.111 1.00 88.81 97 ARG A O 1
ATOM 798 N N . ILE A 1 98 ? -6.566 -1.380 14.456 1.00 90.38 98 ILE A N 1
ATOM 799 C CA . ILE A 1 98 ? -6.660 -0.080 15.136 1.00 90.38 98 ILE A CA 1
ATOM 800 C C . ILE A 1 98 ? -8.124 0.272 15.422 1.00 90.38 98 ILE A C 1
ATOM 802 O O . ILE A 1 98 ? -8.482 0.549 16.570 1.00 90.38 98 ILE A O 1
ATOM 806 N N . ARG A 1 99 ? -9.005 0.173 14.415 1.00 89.12 99 ARG A N 1
ATOM 807 C CA . ARG A 1 99 ? -10.448 0.424 14.575 1.00 89.12 99 ARG A CA 1
ATOM 808 C C . ARG A 1 99 ? -11.044 -0.465 15.665 1.00 89.12 99 ARG A C 1
ATOM 810 O O . ARG A 1 99 ? -11.744 0.021 16.555 1.00 89.12 99 ARG A O 1
ATOM 817 N N . LYS A 1 100 ? -10.721 -1.763 15.658 1.00 88.56 100 LYS A N 1
ATOM 818 C CA . LYS A 1 100 ? -11.191 -2.716 16.676 1.00 88.56 100 LYS A CA 1
ATOM 819 C C . LYS A 1 100 ? -10.756 -2.316 18.088 1.00 88.56 100 LYS A C 1
ATOM 821 O O . LYS A 1 100 ? -11.566 -2.383 19.018 1.00 88.56 100 LYS A O 1
ATOM 826 N N . GLN A 1 101 ? -9.501 -1.903 18.266 1.00 89.38 101 GLN A N 1
ATOM 827 C CA . GLN A 1 101 ? -9.003 -1.442 19.564 1.00 89.38 101 GLN A CA 1
ATOM 828 C C . GLN A 1 101 ? -9.714 -0.166 20.022 1.00 89.38 101 GLN A C 1
ATOM 830 O O . GLN A 1 101 ? -10.176 -0.105 21.164 1.00 89.38 101 GLN A O 1
ATOM 835 N N . PHE A 1 102 ? -9.892 0.801 19.124 1.00 89.94 102 PHE A N 1
ATOM 836 C CA . PHE A 1 102 ? -10.573 2.058 19.417 1.00 89.94 102 PHE A CA 1
ATOM 837 C C . PHE A 1 102 ? -12.028 1.840 19.866 1.00 89.94 102 PHE A C 1
ATOM 839 O O . PHE A 1 102 ? -12.440 2.322 20.926 1.00 89.94 102 PHE A O 1
ATOM 846 N N . PHE A 1 103 ? -12.800 1.018 19.145 1.00 88.56 103 PHE A N 1
ATOM 847 C CA . PHE A 1 103 ? -14.180 0.696 19.533 1.00 88.56 103 PHE A CA 1
ATOM 848 C C . PHE A 1 103 ? -14.263 -0.064 20.862 1.00 88.56 103 PHE A C 1
ATOM 850 O O . PHE A 1 103 ? -15.174 0.175 21.663 1.00 88.56 103 PHE A O 1
ATOM 857 N N . LYS A 1 104 ? -13.301 -0.952 21.148 1.00 89.69 104 LYS A N 1
ATOM 858 C CA . LYS A 1 104 ? -13.219 -1.646 22.442 1.00 89.69 104 LYS A CA 1
ATOM 859 C C . LYS A 1 104 ? -12.986 -0.657 23.588 1.00 89.69 104 LYS A C 1
ATOM 861 O O . LYS A 1 104 ? -13.628 -0.782 24.633 1.00 89.69 104 LYS A O 1
ATOM 866 N N . GLN A 1 105 ? -12.118 0.336 23.395 1.00 90.38 105 GLN A N 1
ATOM 867 C CA . GLN A 1 105 ? -11.882 1.388 24.387 1.00 90.38 105 GLN A CA 1
ATOM 868 C C . GLN A 1 105 ? -13.130 2.255 24.610 1.00 90.38 105 GLN A C 1
ATOM 870 O O . GLN A 1 105 ? -13.511 2.488 25.758 1.00 90.38 105 GLN A O 1
ATOM 875 N N . GLN A 1 106 ? -13.825 2.656 23.542 1.00 90.69 106 GLN A N 1
ATOM 876 C CA . GLN A 1 106 ? -15.058 3.446 23.642 1.00 90.69 106 GLN A CA 1
ATOM 877 C C . GLN A 1 106 ? -16.167 2.706 24.403 1.00 90.69 106 GLN A C 1
ATOM 879 O O . GLN A 1 106 ? -16.804 3.273 25.292 1.00 90.69 106 GLN A O 1
ATOM 884 N N . ARG A 1 107 ? -16.356 1.405 24.137 1.00 89.50 107 ARG A N 1
ATOM 885 C CA . ARG A 1 107 ? -17.318 0.571 24.882 1.00 89.50 107 ARG A CA 1
ATOM 886 C C . ARG A 1 107 ? -16.987 0.501 26.375 1.00 89.50 107 ARG A C 1
ATOM 888 O O . ARG A 1 107 ? -17.894 0.595 27.198 1.00 89.50 107 ARG A O 1
ATOM 895 N N . ARG A 1 108 ? -15.704 0.377 26.737 1.00 91.62 108 ARG A N 1
ATOM 896 C CA . ARG A 1 108 ? -15.262 0.385 28.145 1.00 91.62 108 ARG A CA 1
ATOM 897 C C . ARG A 1 108 ? -15.558 1.724 28.824 1.00 91.62 108 ARG A C 1
ATOM 899 O O . ARG A 1 108 ? -16.105 1.723 29.923 1.00 91.62 108 ARG A O 1
ATOM 906 N N . LYS A 1 109 ? -15.263 2.850 28.164 1.00 90.50 109 LYS A N 1
ATOM 907 C CA . LYS A 1 109 ? -15.564 4.194 28.689 1.00 90.50 109 LYS A CA 1
ATOM 908 C C . LYS A 1 109 ? -17.068 4.400 28.907 1.00 90.50 109 LYS A C 1
ATOM 910 O O . LYS A 1 109 ? -17.463 4.870 29.969 1.00 90.50 109 LYS A O 1
ATOM 915 N N . ARG A 1 110 ? -17.914 3.983 27.955 1.00 91.31 110 ARG A N 1
ATOM 916 C CA . ARG A 1 110 ? -19.382 4.071 28.083 1.00 91.31 110 ARG A CA 1
ATOM 917 C C . ARG A 1 110 ? -19.926 3.231 29.242 1.00 91.31 110 ARG A C 1
ATOM 919 O O . ARG A 1 110 ? -20.737 3.735 30.009 1.00 91.31 110 ARG A O 1
ATOM 926 N N . LYS A 1 111 ? -19.443 1.993 29.420 1.00 92.44 111 LYS A N 1
ATOM 927 C CA . LYS A 1 111 ? -19.845 1.138 30.553 1.00 92.44 111 LYS A CA 1
ATOM 928 C C . LYS A 1 111 ? -19.476 1.749 31.908 1.00 92.44 111 LYS A C 1
ATOM 930 O O . LYS A 1 111 ? -20.306 1.732 32.806 1.00 92.44 111 LYS A O 1
ATOM 935 N N . LYS A 1 112 ? -18.277 2.335 32.036 1.00 91.81 112 LYS A N 1
ATOM 936 C CA . LYS A 1 112 ? -17.856 3.033 33.265 1.00 91.81 112 LYS A CA 1
ATOM 937 C C . LYS A 1 112 ? -18.757 4.230 33.590 1.00 91.81 112 LYS A C 1
ATOM 939 O O . LYS A 1 112 ? -19.187 4.365 34.725 1.00 91.81 112 LYS A O 1
ATOM 944 N N . ARG A 1 113 ? -19.098 5.054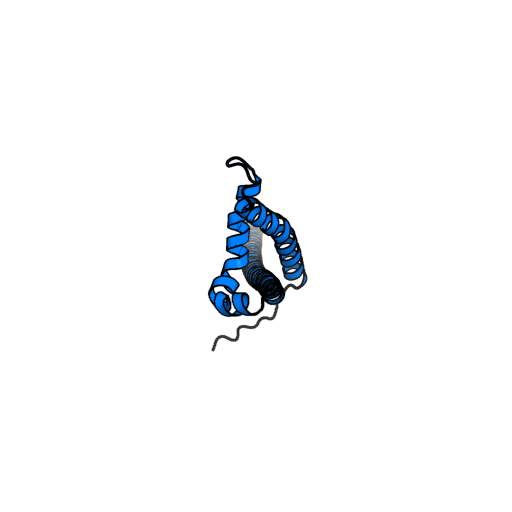 32.590 1.00 91.75 113 ARG A N 1
ATOM 945 C CA . ARG A 1 113 ? -20.017 6.197 32.771 1.00 91.75 113 ARG A CA 1
ATOM 946 C C . ARG A 1 113 ? -21.427 5.757 33.176 1.00 91.75 113 ARG A C 1
ATOM 948 O O . ARG A 1 113 ? -22.020 6.364 34.056 1.00 91.75 113 ARG A O 1
ATOM 955 N N . ALA A 1 114 ? -21.942 4.689 32.566 1.00 92.31 114 ALA A N 1
ATOM 956 C CA . ALA A 1 114 ? -23.252 4.143 32.916 1.00 92.31 114 ALA A CA 1
ATOM 957 C C . ALA A 1 114 ? -23.286 3.545 34.336 1.00 92.31 114 ALA A C 1
ATOM 959 O O . ALA A 1 114 ? -24.306 3.657 35.005 1.00 92.31 114 ALA A O 1
ATOM 960 N N . ALA A 1 115 ? -22.192 2.927 34.797 1.00 92.88 115 ALA A N 1
ATOM 961 C CA . ALA A 1 115 ? -22.073 2.436 36.171 1.00 92.88 115 ALA A CA 1
ATOM 962 C C . ALA A 1 115 ? -22.037 3.592 37.187 1.00 92.88 115 ALA A C 1
ATOM 964 O O . ALA A 1 115 ? -22.841 3.595 38.111 1.00 92.88 115 ALA A O 1
ATOM 965 N N . ALA A 1 116 ? -21.213 4.619 36.944 1.00 92.31 116 ALA A N 1
ATOM 966 C CA . ALA A 1 116 ? -21.126 5.796 37.813 1.00 92.31 116 ALA A CA 1
ATOM 967 C C . ALA A 1 116 ? -22.471 6.540 37.948 1.00 92.31 116 ALA A C 1
ATOM 969 O O . ALA A 1 116 ? -22.860 6.941 39.039 1.00 92.31 116 ALA A O 1
ATOM 970 N N . HIS A 1 117 ? -23.229 6.671 36.852 1.00 91.06 117 HIS A N 1
ATOM 971 C CA . HIS A 1 117 ? -24.554 7.298 36.895 1.00 91.06 117 HIS A CA 1
ATOM 972 C C . HIS A 1 117 ? -25.573 6.479 37.708 1.00 91.06 117 HIS A C 1
ATOM 974 O O . HIS A 1 117 ? -26.439 7.050 38.365 1.00 91.06 117 HIS A O 1
ATOM 980 N N . LYS A 1 118 ? -25.479 5.140 37.680 1.00 90.56 118 LYS A N 1
ATOM 981 C CA . LYS A 1 118 ? -26.332 4.268 38.504 1.00 90.56 118 LYS A CA 1
ATOM 982 C C . LYS A 1 118 ? -25.999 4.392 39.989 1.00 90.56 118 LYS A C 1
ATOM 984 O O . LYS A 1 118 ? -26.925 4.503 40.782 1.00 90.56 118 LYS A O 1
ATOM 989 N N . GLU A 1 119 ? -24.713 4.418 40.342 1.00 90.31 119 GLU A N 1
ATOM 990 C CA . GLU A 1 119 ? -24.258 4.620 41.727 1.00 90.31 119 GLU A CA 1
ATOM 991 C C . GLU A 1 119 ? -24.751 5.962 42.285 1.00 90.31 119 GLU A C 1
ATOM 993 O O . GLU A 1 119 ? -25.324 6.018 43.372 1.00 90.31 119 GLU A O 1
ATOM 998 N N . GLN A 1 120 ? -24.636 7.036 41.500 1.00 88.62 120 GLN A N 1
ATOM 999 C CA . GLN A 1 120 ? -25.112 8.358 41.905 1.00 88.62 120 GLN A CA 1
ATOM 1000 C C . GLN A 1 120 ? -26.637 8.401 42.104 1.00 88.62 120 GLN A C 1
ATOM 1002 O O . GLN A 1 120 ? -27.118 8.988 43.070 1.00 88.62 120 GLN A O 1
ATOM 1007 N N . GLN A 1 121 ? -27.410 7.736 41.237 1.00 88.06 121 GLN A N 1
ATOM 1008 C CA . GLN A 1 121 ? -28.864 7.629 41.399 1.00 88.06 121 GLN A CA 1
ATOM 1009 C C . GLN A 1 121 ? -29.278 6.794 42.617 1.00 88.06 121 GLN A C 1
ATOM 1011 O O . GLN A 1 121 ? -30.282 7.121 43.247 1.00 88.06 121 GLN A O 1
ATOM 1016 N N . SER A 1 122 ? -28.539 5.733 42.963 1.00 86.06 122 SER A N 1
ATOM 1017 C CA . SER A 1 122 ? -28.816 4.962 44.182 1.00 86.06 122 SER A CA 1
ATOM 1018 C C . SER A 1 122 ? -28.538 5.761 45.451 1.00 86.06 122 SER A C 1
ATOM 1020 O O . SER A 1 122 ? -29.337 5.681 46.377 1.00 86.06 122 SER A O 1
ATOM 1022 N N . SER A 1 123 ? -27.477 6.574 45.478 1.00 82.31 123 SER A N 1
ATOM 1023 C CA . SER A 1 123 ? -27.172 7.418 46.639 1.00 82.31 123 SER A CA 1
ATOM 1024 C C . SER A 1 123 ? -28.258 8.462 46.890 1.00 82.31 123 SER A C 1
ATOM 1026 O O . SER A 1 123 ? -28.625 8.680 48.034 1.00 82.31 123 SER A O 1
ATOM 1028 N N . ILE A 1 124 ? -28.825 9.058 45.834 1.00 86.81 124 ILE A N 1
ATOM 1029 C CA . ILE A 1 124 ? -29.911 10.046 45.961 1.00 86.81 124 ILE A CA 1
ATOM 1030 C C . ILE A 1 124 ? -31.194 9.425 46.538 1.00 86.81 124 ILE A C 1
ATOM 1032 O O . ILE A 1 124 ? -31.931 10.115 47.223 1.00 86.81 124 ILE A O 1
ATOM 1036 N N . ARG A 1 125 ? -31.478 8.138 46.289 1.00 83.06 125 ARG A N 1
ATOM 1037 C CA . ARG A 1 125 ? -32.695 7.468 46.798 1.00 83.06 125 ARG A CA 1
ATOM 1038 C C . ARG A 1 125 ? -32.637 7.069 48.277 1.00 83.06 125 ARG A C 1
ATOM 1040 O O . ARG A 1 125 ? -33.653 6.630 48.801 1.00 83.06 125 ARG A O 1
ATOM 1047 N N . LEU A 1 126 ? -31.462 7.115 48.902 1.00 80.38 126 LEU A N 1
ATOM 1048 C CA . LEU A 1 126 ? -31.265 6.714 50.301 1.00 80.38 126 LEU A CA 1
ATOM 1049 C C . LEU A 1 126 ? -31.381 7.886 51.289 1.00 80.38 126 LEU A C 1
ATOM 1051 O O . LEU A 1 126 ? -31.303 7.654 52.494 1.00 80.38 126 LEU A O 1
ATOM 1055 N N . TYR A 1 127 ? -31.567 9.105 50.782 1.00 70.12 127 TYR A N 1
ATOM 1056 C CA . TYR A 1 127 ? -31.866 10.317 51.546 1.00 70.12 127 TYR A CA 1
ATOM 1057 C C . TYR A 1 127 ? -33.315 10.733 51.300 1.00 70.12 127 TYR A C 1
ATOM 1059 O O . TYR A 1 127 ? -33.931 11.247 52.257 1.00 70.12 127 TYR A O 1
#

Foldseek 3Di:
DPPPCPPDQDPPLLVVLLVVLVVLQVLLVVLCVCVVVVNDDPPDPSVVSPVVNCVLQPPCCVPPVVVDVVVDPVSSVVSSSVSSSVVSRVVSVVVVVVVVVVVVVVVVVVVVVVVVVVVVVVVVVVD

Sequence (127 aa):
MTQLHLKHFDKTIFTLVIIVLLTLLVPSFLSVFAAEEGILDKDSPWLLFIPIFEFLRFPTHTIAGTYIHIGGAFTFFTGLLLNCMLYAFIIERIIWRIRKQFFKQQRRKRKKRAAAHKEQQSSIRLY